Protein AF-A0A526YZM6-F1 (afdb_monomer)

Radius of gyration: 12.39 Å; Cα contacts (8 Å, |Δi|>4): 19; chains: 1; bounding box: 31×23×29 Å

Sequence (43 aa):
VKRTSILKLGPEQLRALAPAAIALATAEGLDAHGRSVAIRLNM

Mean predicted aligned error: 2.18 Å

Foldseek 3Di:
DDDDDDDDDDPVRLVVCLVVQLVVCVVVVNVVRNCVSCVSVVD

Secondary structure (DSSP, 8-state):
----------HHHHHHHHHHHHHHHHHTT-HHHHHHHHHHHT-

Solvent-accessible surface area (backbone atoms only — not comparable to full-atom values): 2774 Å² total; per-residue (Å²): 142,84,91,83,88,86,86,87,76,54,72,68,58,43,62,72,46,38,65,60,53,31,53,51,19,58,76,70,70,34,59,72,61,20,46,63,52,28,67,78,70,76,103

Structure (mmCIF, N/CA/C/O backbone):
data_AF-A0A526YZM6-F1
#
_entry.id   AF-A0A526YZM6-F1
#
loop_
_atom_site.group_PDB
_atom_site.id
_atom_site.type_symbol
_atom_site.label_atom_id
_atom_site.label_alt_id
_atom_site.label_comp_id
_atom_site.label_asym_id
_atom_site.label_entity_id
_atom_site.label_seq_id
_atom_site.pdbx_PDB_ins_code
_atom_site.Cartn_x
_atom_site.Cartn_y
_atom_site.Cartn_z
_atom_site.occupancy
_atom_site.B_iso_or_equiv
_atom_site.auth_seq_id
_atom_site.auth_comp_id
_atom_site.auth_asym_id
_atom_site.auth_atom_id
_atom_site.pdbx_PDB_model_num
ATOM 1 N N . VAL A 1 1 ? -18.934 14.871 16.662 1.00 90.38 1 VAL A N 1
ATOM 2 C CA . VAL A 1 1 ? -17.484 14.593 16.471 1.00 90.38 1 VAL A CA 1
ATOM 3 C C . VAL A 1 1 ? -17.284 13.483 15.432 1.00 90.38 1 VAL A C 1
ATOM 5 O O . VAL A 1 1 ? -18.214 12.705 15.243 1.00 90.38 1 VAL A O 1
ATOM 8 N N . LYS A 1 2 ? -16.142 13.420 14.723 1.00 96.19 2 LYS A N 1
ATOM 9 C CA . LYS A 1 2 ? -15.789 12.344 13.761 1.00 96.19 2 LYS A CA 1
ATOM 10 C C . LYS A 1 2 ? -14.558 11.575 14.263 1.00 96.19 2 LYS A C 1
ATOM 12 O O . LYS A 1 2 ? -13.741 12.153 14.971 1.00 96.19 2 LYS A O 1
ATOM 17 N N . ARG A 1 3 ? -14.443 10.286 13.920 1.00 97.56 3 ARG A N 1
ATOM 18 C CA . A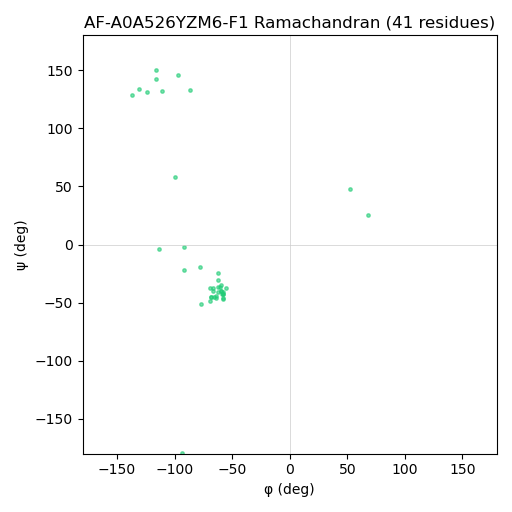RG A 1 3 ? -13.310 9.427 14.308 1.00 97.56 3 ARG A CA 1
ATOM 19 C C . ARG A 1 3 ? -12.170 9.553 13.294 1.00 97.56 3 ARG A C 1
ATOM 21 O O . ARG A 1 3 ? -12.421 9.420 12.100 1.00 97.56 3 ARG A O 1
ATOM 28 N N . THR A 1 4 ? -10.943 9.721 13.781 1.00 98.25 4 THR A N 1
ATOM 29 C CA . THR A 1 4 ? -9.715 9.756 12.970 1.00 98.25 4 THR A CA 1
ATOM 30 C C 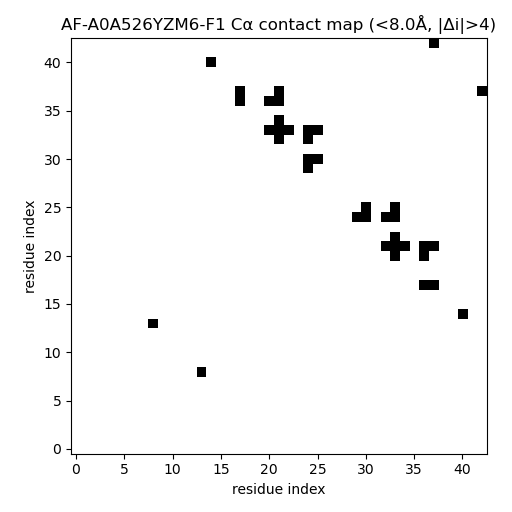. THR A 1 4 ? -8.880 8.509 13.241 1.00 98.25 4 THR A C 1
ATOM 32 O O . THR A 1 4 ? -8.656 8.166 14.400 1.00 98.25 4 THR A O 1
ATOM 35 N N . SER A 1 5 ? -8.412 7.843 12.183 1.00 97.88 5 SER A N 1
ATOM 36 C CA . SER A 1 5 ? -7.474 6.718 12.281 1.00 97.88 5 SER A CA 1
ATOM 37 C C . SER A 1 5 ? -6.038 7.192 12.062 1.00 97.88 5 SER A C 1
ATOM 39 O O . SER A 1 5 ? -5.796 8.075 11.243 1.00 97.88 5 SER A O 1
ATOM 41 N N . ILE A 1 6 ? -5.085 6.572 12.760 1.00 97.94 6 ILE A N 1
ATOM 42 C CA . ILE A 1 6 ? -3.645 6.811 12.601 1.00 97.94 6 ILE A CA 1
ATOM 43 C C . ILE A 1 6 ? -2.980 5.470 12.282 1.00 97.94 6 ILE A C 1
ATOM 45 O O . ILE A 1 6 ? -3.220 4.486 12.978 1.00 97.94 6 ILE A O 1
ATOM 49 N N . LEU A 1 7 ? -2.146 5.435 11.242 1.00 98.12 7 LEU A N 1
ATOM 50 C CA . LEU A 1 7 ? -1.394 4.254 10.818 1.00 98.12 7 LEU A CA 1
ATOM 51 C C . LEU A 1 7 ? 0.078 4.628 10.614 1.00 98.12 7 LEU A C 1
ATOM 53 O O . LEU A 1 7 ? 0.382 5.634 9.975 1.00 98.12 7 LEU A O 1
ATOM 57 N N . LYS A 1 8 ? 0.990 3.804 11.137 1.00 97.94 8 LYS A N 1
ATOM 58 C CA . LYS A 1 8 ? 2.440 3.943 10.961 1.00 97.94 8 LYS A CA 1
ATOM 59 C C . LYS A 1 8 ? 3.046 2.571 10.690 1.00 97.94 8 LYS A C 1
ATOM 61 O O . LYS A 1 8 ? 2.813 1.643 11.457 1.00 97.94 8 LYS A O 1
ATOM 66 N N . LEU A 1 9 ? 3.838 2.460 9.628 1.00 98.25 9 LEU A N 1
ATOM 67 C CA . LEU A 1 9 ? 4.619 1.266 9.304 1.00 98.25 9 LEU A CA 1
ATOM 68 C C . LEU A 1 9 ? 6.108 1.614 9.363 1.00 98.25 9 LEU A C 1
ATOM 70 O O . LEU A 1 9 ? 6.508 2.712 8.972 1.00 98.25 9 LEU A O 1
ATOM 74 N N . GLY A 1 10 ? 6.917 0.677 9.850 1.00 97.69 10 GLY A N 1
ATOM 75 C CA . GLY A 1 10 ? 8.360 0.672 9.630 1.00 97.69 10 GLY A CA 1
ATOM 76 C C . GLY A 1 10 ? 8.736 -0.172 8.402 1.00 97.69 10 GLY A C 1
ATOM 77 O O . GLY A 1 10 ? 7.852 -0.729 7.742 1.00 97.69 10 GLY A O 1
ATOM 78 N N . PRO A 1 11 ? 10.039 -0.281 8.088 1.00 97.25 11 PRO A N 1
ATOM 79 C CA . PRO A 1 11 ? 10.521 -0.987 6.899 1.00 97.25 11 PRO A CA 1
ATOM 80 C C . PRO A 1 11 ? 10.092 -2.458 6.840 1.00 97.25 11 PRO A C 1
ATOM 82 O O . PRO A 1 11 ? 9.561 -2.897 5.824 1.00 97.25 11 PRO A O 1
ATOM 85 N N . GLU A 1 12 ? 10.242 -3.200 7.940 1.00 97.94 12 GLU A N 1
ATOM 86 C CA . GLU A 1 12 ? 9.902 -4.630 7.987 1.00 97.94 12 GLU A CA 1
ATOM 87 C C . GLU A 1 12 ? 8.391 -4.872 7.896 1.00 97.94 12 GLU A C 1
ATOM 89 O O . GLU A 1 12 ? 7.945 -5.785 7.203 1.00 97.94 12 GLU A O 1
ATOM 94 N N . GLN A 1 13 ? 7.577 -4.012 8.521 1.00 98.44 13 GLN A N 1
ATOM 95 C CA . GLN A 1 13 ? 6.120 -4.099 8.398 1.00 98.44 13 GLN A CA 1
ATOM 96 C C . GLN A 1 13 ? 5.665 -3.792 6.966 1.00 98.44 13 GLN A C 1
ATOM 98 O O . GLN A 1 13 ? 4.773 -4.463 6.449 1.00 98.44 13 GLN A O 1
ATOM 103 N N . LEU A 1 14 ? 6.287 -2.803 6.309 1.00 98.31 14 LEU A N 1
ATOM 104 C CA . LEU A 1 14 ? 6.010 -2.510 4.904 1.00 98.31 14 LEU A CA 1
ATOM 105 C C . LEU A 1 14 ? 6.419 -3.681 4.010 1.00 98.31 14 LEU A C 1
ATOM 107 O O . LEU A 1 14 ? 5.635 -4.072 3.154 1.00 98.31 14 LEU A O 1
ATOM 111 N N . ARG A 1 15 ? 7.593 -4.280 4.238 1.00 97.75 15 ARG A N 1
ATOM 112 C CA . ARG A 1 15 ? 8.061 -5.457 3.493 1.00 97.75 15 ARG A CA 1
ATOM 113 C C . ARG A 1 15 ? 7.108 -6.645 3.632 1.00 97.75 15 ARG A C 1
ATOM 115 O O . ARG A 1 15 ? 6.847 -7.314 2.639 1.00 97.75 15 ARG A O 1
ATOM 122 N N . ALA A 1 16 ? 6.554 -6.871 4.822 1.00 98.31 16 ALA A N 1
ATOM 123 C CA . ALA A 1 16 ? 5.592 -7.946 5.058 1.00 98.31 16 ALA A CA 1
ATOM 124 C C . ALA A 1 16 ? 4.257 -7.737 4.316 1.00 98.31 16 ALA A C 1
ATOM 126 O O . ALA A 1 16 ? 3.672 -8.696 3.820 1.00 98.31 16 ALA A O 1
ATOM 127 N N . LEU A 1 17 ? 3.771 -6.493 4.227 1.00 98.44 17 LEU A N 1
ATOM 128 C CA . LEU A 1 17 ? 2.467 -6.177 3.625 1.00 98.44 17 LEU A CA 1
ATOM 129 C C . LEU A 1 17 ? 2.535 -5.842 2.127 1.00 98.44 17 LEU A C 1
ATOM 131 O O . LEU A 1 17 ? 1.531 -5.959 1.422 1.00 98.44 17 LEU A O 1
ATOM 135 N N . ALA A 1 18 ? 3.699 -5.428 1.628 1.00 98.31 18 ALA A N 1
ATOM 136 C CA . ALA A 1 18 ? 3.869 -4.953 0.261 1.00 98.31 18 ALA A CA 1
ATOM 137 C C . ALA A 1 18 ? 3.460 -5.956 -0.828 1.00 98.31 18 ALA A C 1
ATOM 139 O O . ALA A 1 18 ? 2.773 -5.520 -1.752 1.00 98.31 18 ALA A O 1
ATOM 140 N N . PRO A 1 19 ? 3.787 -7.264 -0.748 1.00 98.44 19 PRO A N 1
ATOM 141 C CA . PRO A 1 19 ? 3.377 -8.216 -1.780 1.00 98.44 19 PRO A CA 1
ATOM 142 C C . PRO A 1 19 ? 1.857 -8.263 -1.964 1.00 98.44 19 PRO A C 1
ATOM 144 O O . PRO A 1 19 ? 1.374 -8.264 -3.092 1.00 98.44 19 PRO A O 1
ATOM 147 N N . ALA A 1 20 ? 1.098 -8.219 -0.864 1.00 98.69 20 ALA A N 1
ATOM 148 C CA . ALA A 1 20 ? -0.360 -8.203 -0.915 1.00 98.69 20 ALA A CA 1
ATOM 149 C C . ALA A 1 20 ? -0.893 -6.884 -1.493 1.00 98.69 20 ALA A C 1
ATOM 151 O O . ALA A 1 20 ? -1.759 -6.900 -2.363 1.00 98.69 20 ALA A O 1
ATOM 152 N N . ALA A 1 21 ? -0.349 -5.743 -1.055 1.00 98.62 21 ALA A N 1
ATOM 153 C CA . ALA A 1 21 ? -0.762 -4.433 -1.559 1.00 98.62 21 ALA A CA 1
ATOM 154 C C . ALA A 1 21 ? -0.493 -4.273 -3.068 1.00 98.62 21 ALA A C 1
ATOM 156 O O . ALA A 1 21 ? -1.334 -3.740 -3.788 1.00 98.62 21 ALA A O 1
ATOM 157 N N . ILE A 1 22 ? 0.655 -4.760 -3.550 1.00 98.56 22 ILE A N 1
ATOM 158 C CA . ILE A 1 22 ? 1.011 -4.739 -4.974 1.00 98.56 22 ILE A CA 1
ATOM 159 C C . ILE A 1 22 ? 0.106 -5.691 -5.763 1.00 98.56 22 ILE A C 1
ATOM 161 O O . ILE A 1 22 ? -0.425 -5.283 -6.790 1.00 98.56 22 ILE A O 1
ATOM 165 N N . ALA A 1 23 ? -0.130 -6.915 -5.273 1.00 98.62 23 ALA A N 1
ATOM 166 C CA . ALA A 1 23 ? -1.002 -7.879 -5.946 1.00 98.62 23 ALA A CA 1
ATOM 167 C C . ALA A 1 23 ? -2.431 -7.341 -6.136 1.00 98.62 23 ALA A C 1
ATOM 169 O O . ALA A 1 23 ? -2.997 -7.473 -7.221 1.00 98.62 23 ALA A O 1
ATOM 170 N N . LEU A 1 24 ? -2.989 -6.689 -5.110 1.00 98.81 24 LEU A N 1
ATOM 171 C CA . LEU A 1 24 ? -4.294 -6.030 -5.203 1.00 98.81 24 LEU A CA 1
ATOM 172 C C . LEU A 1 24 ? -4.267 -4.875 -6.210 1.00 98.81 24 LEU A C 1
ATOM 174 O O . LEU A 1 24 ? -5.127 -4.811 -7.082 1.00 98.81 24 LEU A O 1
ATOM 178 N N . ALA A 1 25 ? -3.244 -4.017 -6.156 1.00 98.69 25 ALA A N 1
ATOM 179 C CA . ALA A 1 25 ? -3.108 -2.912 -7.102 1.00 98.69 25 ALA A CA 1
ATOM 180 C C . ALA A 1 25 ? -3.022 -3.398 -8.559 1.00 98.69 25 ALA A C 1
ATOM 182 O O . ALA A 1 25 ? -3.650 -2.805 -9.430 1.00 98.69 25 ALA A O 1
ATOM 183 N N . THR A 1 26 ? -2.300 -4.488 -8.832 1.00 98.31 26 THR A N 1
ATOM 184 C CA . THR A 1 26 ? -2.245 -5.096 -10.169 1.00 98.31 26 THR A CA 1
ATOM 185 C C . THR A 1 26 ? -3.601 -5.660 -10.591 1.00 98.31 26 THR A C 1
ATOM 187 O O . THR A 1 26 ? -4.030 -5.418 -11.717 1.00 98.31 26 THR A O 1
ATOM 190 N N . ALA A 1 27 ? -4.298 -6.375 -9.702 1.0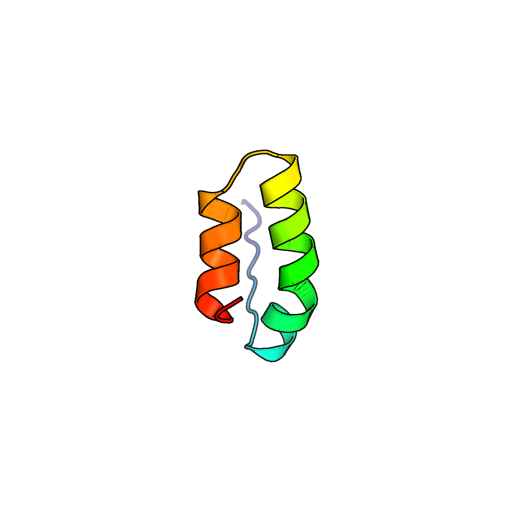0 98.69 27 ALA A N 1
ATOM 191 C CA . ALA A 1 27 ? -5.620 -6.932 -9.997 1.00 98.69 27 ALA A CA 1
ATOM 192 C C . ALA A 1 27 ? -6.667 -5.844 -10.303 1.00 98.69 27 ALA A C 1
ATOM 194 O O . ALA A 1 27 ? -7.575 -6.066 -11.101 1.00 98.69 27 ALA A O 1
ATOM 195 N N . GLU A 1 28 ? -6.520 -4.665 -9.699 1.00 98.75 28 GLU A N 1
ATOM 196 C CA . GLU A 1 28 ? -7.408 -3.514 -9.8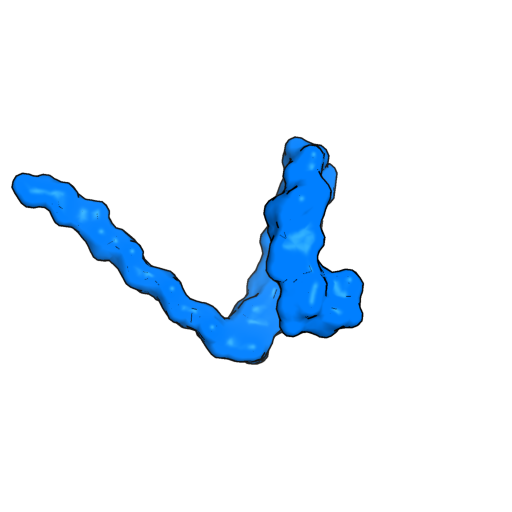83 1.00 98.75 28 GLU A CA 1
ATOM 197 C C . GLU A 1 28 ? -6.956 -2.559 -11.009 1.00 98.75 28 GLU A C 1
ATOM 199 O O . GLU A 1 28 ? -7.636 -1.570 -11.281 1.00 98.75 28 GLU A O 1
ATOM 204 N N . GLY A 1 29 ? -5.821 -2.822 -11.672 1.00 98.44 29 GLY A N 1
ATOM 205 C CA . GLY A 1 29 ? -5.263 -1.942 -12.711 1.00 98.44 29 GLY A CA 1
ATOM 206 C C . GLY A 1 29 ? -4.740 -0.597 -12.180 1.00 98.44 29 GLY A C 1
ATOM 207 O O .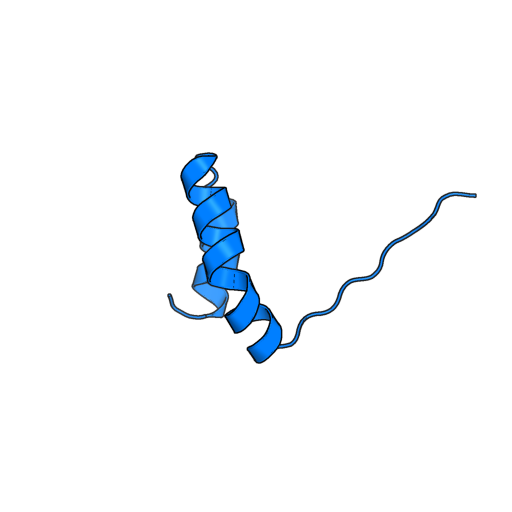 GLY A 1 29 ? -4.701 0.400 -12.900 1.00 98.44 29 GLY A O 1
ATOM 208 N N . LEU A 1 30 ? -4.356 -0.544 -10.903 1.00 98.69 30 LEU A N 1
ATOM 209 C CA . LEU A 1 30 ? -3.910 0.650 -10.185 1.00 98.69 30 LEU A CA 1
ATOM 210 C C . LEU A 1 30 ? -2.378 0.734 -10.095 1.00 98.69 30 LEU A C 1
ATOM 212 O O . LEU A 1 30 ? -1.808 0.852 -9.006 1.00 98.69 30 LEU A O 1
ATOM 216 N N . ASP A 1 31 ? -1.693 0.738 -11.237 1.00 97.56 31 ASP A N 1
ATOM 217 C CA . ASP A 1 31 ? -0.223 0.655 -11.301 1.00 97.56 31 ASP A CA 1
ATOM 218 C C . ASP A 1 31 ? 0.498 1.738 -10.487 1.00 97.56 31 ASP A C 1
ATOM 220 O O . ASP A 1 31 ? 1.511 1.472 -9.840 1.00 97.56 31 ASP A O 1
ATOM 224 N N . ALA A 1 32 ? -0.036 2.964 -10.453 1.00 98.56 32 ALA A N 1
ATOM 225 C CA . ALA A 1 32 ? 0.539 4.047 -9.654 1.00 98.56 32 ALA A CA 1
ATOM 226 C C . ALA A 1 32 ? 0.520 3.739 -8.143 1.00 98.56 32 ALA A C 1
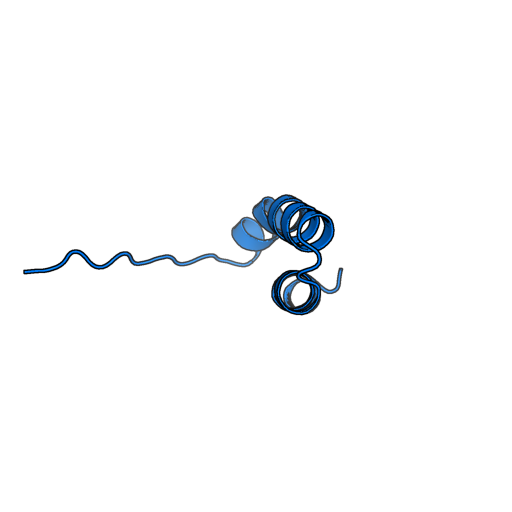ATOM 228 O O . ALA A 1 32 ? 1.476 4.063 -7.432 1.00 98.56 32 ALA A O 1
ATOM 229 N N . HIS A 1 33 ? -0.533 3.076 -7.656 1.00 98.62 33 HIS A N 1
ATOM 230 C CA . HIS A 1 33 ? -0.646 2.673 -6.255 1.00 98.62 33 HIS A CA 1
ATOM 231 C C . HIS A 1 33 ? 0.366 1.572 -5.936 1.00 98.62 33 HIS A C 1
ATOM 233 O O . HIS A 1 33 ? 1.141 1.722 -4.985 1.00 98.62 33 HIS A O 1
ATOM 239 N N . GLY A 1 34 ? 0.437 0.533 -6.777 1.00 98.44 34 GLY A N 1
ATOM 240 C CA . GLY A 1 34 ? 1.425 -0.543 -6.648 1.00 98.44 34 GLY A CA 1
ATOM 241 C C . GLY A 1 34 ? 2.861 -0.014 -6.689 1.00 98.44 34 GLY A C 1
ATOM 242 O O . GLY A 1 34 ? 3.663 -0.307 -5.799 1.00 98.44 34 GLY A O 1
ATOM 243 N N . ARG A 1 35 ? 3.166 0.874 -7.644 1.00 98.06 35 ARG A N 1
ATOM 244 C CA . ARG A 1 35 ? 4.482 1.515 -7.783 1.00 98.06 35 ARG A CA 1
ATOM 245 C C . ARG A 1 35 ? 4.873 2.327 -6.555 1.00 98.06 35 ARG A C 1
ATOM 247 O O . ARG A 1 35 ? 6.045 2.326 -6.185 1.00 98.06 35 ARG A O 1
ATOM 254 N N . SER A 1 36 ? 3.921 3.001 -5.905 1.00 98.38 36 SER A N 1
ATOM 255 C CA . SER A 1 36 ? 4.207 3.737 -4.671 1.00 98.38 36 SER A CA 1
ATOM 256 C C . SER A 1 36 ? 4.739 2.806 -3.569 1.00 98.38 36 SER A C 1
ATOM 258 O O . SER A 1 36 ? 5.634 3.189 -2.818 1.00 98.38 36 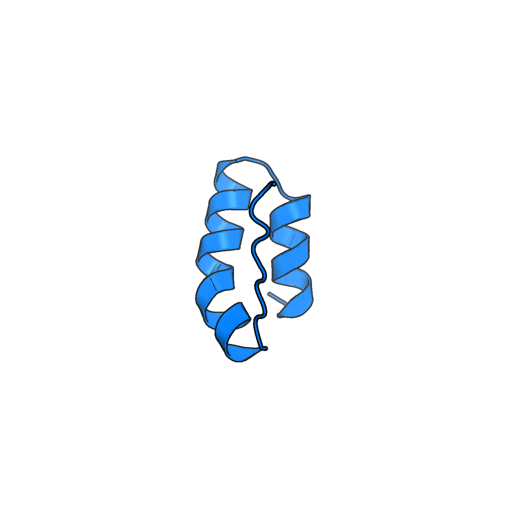SER A O 1
ATOM 260 N N . VAL A 1 37 ? 4.263 1.565 -3.489 1.00 98.25 37 VAL A N 1
ATOM 261 C CA . VAL A 1 37 ? 4.769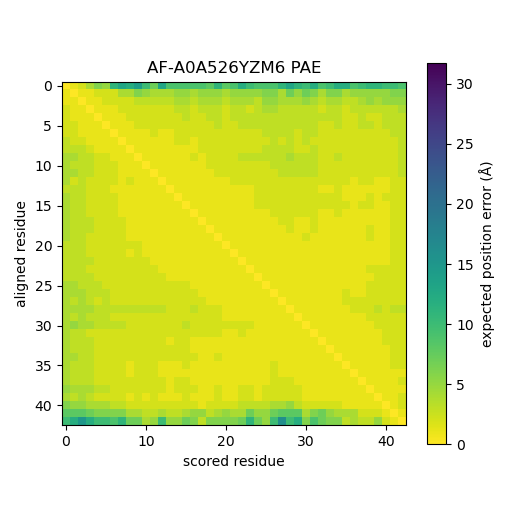 0.578 -2.527 1.00 98.25 37 VAL A CA 1
ATOM 262 C C . VAL A 1 37 ? 6.104 0.002 -3.000 1.00 98.25 37 VAL A C 1
ATOM 264 O O . VAL A 1 37 ? 7.081 0.041 -2.252 1.00 98.25 37 VAL A O 1
ATOM 267 N N . ALA A 1 38 ? 6.165 -0.463 -4.250 1.00 97.62 38 ALA A N 1
ATOM 268 C CA . ALA A 1 38 ? 7.330 -1.142 -4.818 1.00 97.62 38 ALA A CA 1
ATOM 269 C C . ALA A 1 38 ? 8.605 -0.282 -4.778 1.00 97.62 38 ALA A C 1
ATOM 271 O O . ALA A 1 38 ? 9.655 -0.750 -4.340 1.00 97.62 38 ALA A O 1
ATOM 272 N N . ILE A 1 39 ? 8.504 1.013 -5.110 1.00 98.00 39 ILE A N 1
ATOM 273 C CA . ILE A 1 39 ? 9.657 1.931 -5.118 1.00 98.00 39 ILE A CA 1
ATOM 274 C C . ILE A 1 39 ? 10.295 2.113 -3.733 1.00 98.00 39 ILE A C 1
ATOM 276 O O . ILE A 1 39 ? 11.472 2.436 -3.630 1.00 98.00 39 ILE A O 1
ATOM 280 N N . ARG A 1 40 ? 9.542 1.900 -2.646 1.00 97.62 40 ARG A N 1
ATOM 281 C CA . ARG A 1 40 ? 10.071 2.006 -1.276 1.00 97.62 40 ARG A CA 1
ATOM 282 C C . ARG A 1 40 ? 10.892 0.782 -0.872 1.00 97.62 40 ARG A C 1
ATOM 284 O O . ARG A 1 40 ? 11.660 0.862 0.082 1.00 97.62 40 ARG A O 1
ATOM 291 N N . LEU A 1 41 ? 10.711 -0.335 -1.576 1.00 95.94 41 LEU A N 1
ATOM 292 C CA . LEU A 1 41 ? 11.380 -1.608 -1.312 1.00 95.94 41 LEU A CA 1
ATOM 293 C C . LEU A 1 41 ? 12.344 -2.026 -2.431 1.00 95.94 41 LEU A C 1
ATOM 295 O O . LEU A 1 41 ? 13.035 -3.029 -2.261 1.00 95.94 41 LEU A O 1
ATOM 299 N N . ASN A 1 42 ? 12.407 -1.256 -3.525 1.00 91.62 42 ASN A N 1
ATOM 300 C CA . ASN A 1 42 ? 13.139 -1.572 -4.754 1.00 91.62 42 ASN A CA 1
ATOM 301 C C . ASN A 1 42 ? 12.777 -2.967 -5.301 1.00 91.62 42 ASN A C 1
ATOM 303 O O . ASN A 1 42 ? 13.663 -3.769 -5.594 1.00 91.62 42 ASN A O 1
ATOM 307 N N . MET A 1 43 ? 11.471 -3.247 -5.370 1.00 83.38 43 MET A N 1
ATOM 308 C CA . MET A 1 43 ? 10.883 -4.470 -5.935 1.00 83.38 43 MET A CA 1
ATOM 309 C C . MET A 1 43 ? 10.313 -4.234 -7.330 1.00 83.38 43 MET A C 1
ATOM 311 O O . MET A 1 43 ? 9.995 -3.062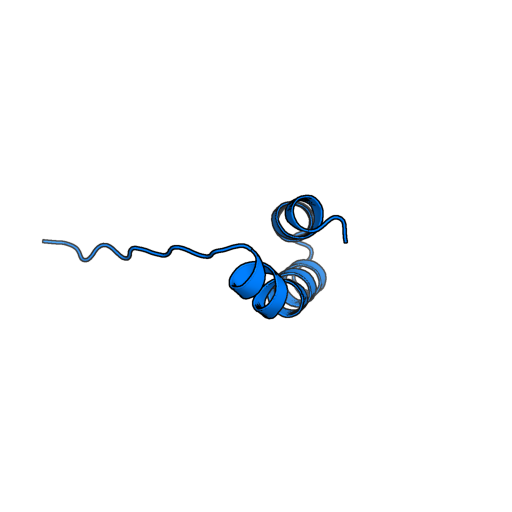 -7.640 1.00 83.38 43 MET A O 1
#

Nearest PDB structures (foldseek):
  4g09-assembly1_A-2  TM=9.987E-01  e=1.093E-03  Brucella suis 1330
  4g07-assembly1_A-2  TM=9.999E-01  e=1.998E-03  Brucella suis 1330
  5vlc-assembly3_E  TM=9.999E-01  e=3.337E-02  Medicago truncatula
  1kah-assembly1_A  TM=9.822E-01  e=1.276E-01  Escherichia coli
  6an0-assembly1_A-2  TM=9.931E-01  e=2.039E-01  Elizabethkingia anophelis NUHP1

pLDDT: mean 97.45, std 2.71, range [83.38, 98.81]